Protein AF-A0A7S1AS61-F1 (afdb_monomer_lite)

Radius of gyration: 15.86 Å; chains: 1; bounding box: 37×36×43 Å

Foldseek 3Di:
DVLLVPDDQDPDDDDPDDDDQDDPVVVVVVVVVLVVLLVVFPAADQDDFVQVVVCVVVVDDDDDDDADRSQNWDKWKAWAEPVVVVVCSVPNDDQVCFCVQDHQPVHRGGDTHSDPSVNVSHFDADPVRDTDMDTDTDRCRHPDDDD

Structure (mmCIF, N/CA/C/O backbone):
data_AF-A0A7S1AS61-F1
#
_entry.id   AF-A0A7S1AS61-F1
#
loop_
_atom_site.group_PDB
_atom_site.id
_atom_site.type_symbol
_atom_site.label_atom_id
_atom_site.label_alt_id
_atom_site.label_comp_id
_atom_site.label_asym_id
_atom_site.label_entity_id
_atom_site.label_seq_id
_atom_site.pdbx_PDB_ins_code
_atom_site.Cartn_x
_atom_site.Cartn_y
_atom_site.Cartn_z
_atom_site.occupancy
_atom_site.B_iso_or_equiv
_atom_site.auth_seq_id
_atom_site.auth_comp_id
_atom_site.auth_asym_id
_atom_site.auth_atom_id
_atom_site.pdbx_PDB_model_num
ATOM 1 N N . THR A 1 1 ? 5.268 -1.378 17.965 1.00 75.75 1 THR A N 1
ATOM 2 C CA . THR A 1 1 ? 6.645 -0.894 17.717 1.00 75.75 1 THR A CA 1
ATOM 3 C C . THR A 1 1 ? 6.866 0.446 18.427 1.00 75.75 1 THR A C 1
ATOM 5 O O . THR A 1 1 ? 6.003 0.814 19.219 1.00 75.75 1 THR A O 1
ATOM 8 N N . ARG A 1 2 ? 7.961 1.192 18.168 1.00 80.88 2 ARG A N 1
ATOM 9 C CA . ARG A 1 2 ? 8.145 2.585 18.650 1.00 80.88 2 ARG A CA 1
ATOM 10 C C . ARG A 1 2 ? 6.896 3.443 18.417 1.00 80.88 2 ARG A C 1
ATOM 12 O O . ARG A 1 2 ? 6.503 4.215 19.286 1.00 80.88 2 ARG A O 1
ATOM 19 N N . ASP A 1 3 ? 6.254 3.269 17.266 1.00 84.31 3 ASP A N 1
ATOM 20 C CA . ASP A 1 3 ? 5.167 4.145 16.832 1.00 84.31 3 ASP A CA 1
ATOM 21 C C . ASP A 1 3 ? 3.819 3.817 17.514 1.00 84.31 3 ASP A C 1
ATOM 23 O O . ASP A 1 3 ? 2.925 4.654 17.506 1.00 84.31 3 ASP A O 1
ATOM 27 N N . ARG A 1 4 ? 3.711 2.686 18.240 1.00 85.00 4 ARG A N 1
ATOM 28 C CA . ARG A 1 4 ? 2.558 2.364 19.116 1.00 85.00 4 ARG A CA 1
ATOM 29 C C . ARG A 1 4 ? 2.507 3.157 20.416 1.00 85.00 4 ARG A C 1
ATOM 31 O O . ARG A 1 4 ? 1.523 3.054 21.139 1.00 85.00 4 ARG A O 1
ATOM 38 N N . ARG A 1 5 ? 3.563 3.903 20.763 1.00 86.00 5 ARG A N 1
ATOM 39 C CA . ARG A 1 5 ? 3.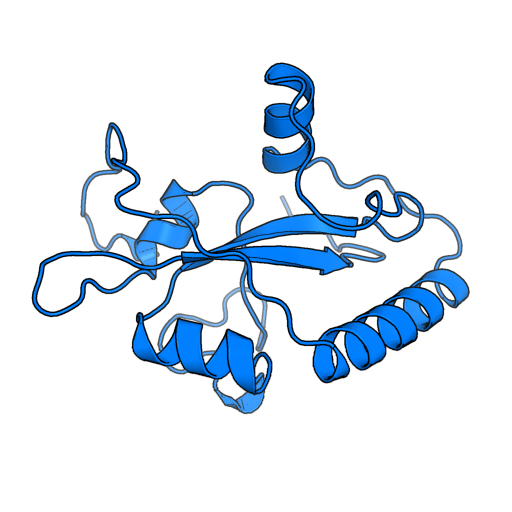606 4.754 21.972 1.00 86.00 5 ARG A CA 1
ATOM 40 C C . ARG A 1 5 ? 3.206 4.012 23.262 1.00 86.00 5 ARG A C 1
ATOM 42 O O . ARG A 1 5 ? 2.515 4.559 24.112 1.00 86.00 5 ARG A O 1
ATOM 49 N N . GLY A 1 6 ? 3.629 2.753 23.392 1.00 85.31 6 GLY A N 1
ATOM 50 C CA . GLY A 1 6 ? 3.349 1.910 24.562 1.00 85.31 6 GLY A CA 1
ATOM 51 C C . GLY A 1 6 ? 2.013 1.159 24.535 1.00 85.31 6 GLY A C 1
ATOM 52 O O . GLY A 1 6 ? 1.762 0.371 25.441 1.00 85.31 6 GLY A O 1
ATOM 53 N N . GLN A 1 7 ? 1.176 1.341 23.509 1.00 87.00 7 GLN A N 1
ATOM 54 C CA . GLN A 1 7 ? -0.027 0.526 23.324 1.00 87.00 7 GLN A CA 1
ATOM 55 C C . GLN A 1 7 ? 0.332 -0.926 22.978 1.00 87.00 7 GLN A C 1
ATOM 57 O O . GLN A 1 7 ? 1.321 -1.192 22.284 1.00 87.00 7 GLN A O 1
ATOM 62 N N . MET A 1 8 ? -0.498 -1.864 23.441 1.00 90.75 8 MET A N 1
ATOM 63 C CA . MET A 1 8 ? -0.354 -3.280 23.105 1.00 90.75 8 MET A CA 1
ATOM 64 C C . MET A 1 8 ? -0.621 -3.520 21.615 1.00 90.75 8 MET A C 1
ATOM 66 O O . MET A 1 8 ? -1.352 -2.773 20.964 1.00 90.75 8 MET A O 1
ATOM 70 N N . VAL A 1 9 ? -0.011 -4.571 21.070 1.00 92.38 9 VAL A N 1
ATOM 71 C CA . VAL A 1 9 ? -0.361 -5.061 19.733 1.00 92.38 9 VAL A CA 1
ATOM 72 C C . VAL A 1 9 ? -1.722 -5.765 19.835 1.00 92.38 9 VAL A C 1
ATOM 74 O O . VAL A 1 9 ? -1.880 -6.581 20.741 1.00 92.38 9 VAL A O 1
ATOM 77 N N . PRO A 1 10 ? -2.700 -5.467 18.962 1.00 91.50 10 PRO A N 1
ATOM 78 C CA . PRO A 1 10 ? -3.994 -6.137 18.977 1.00 91.50 10 PRO A CA 1
ATOM 79 C C . PRO A 1 10 ? -3.859 -7.639 18.728 1.00 91.50 10 PRO A C 1
ATOM 81 O O . PRO A 1 10 ? -3.139 -8.058 17.822 1.00 91.50 10 PRO A O 1
ATOM 84 N N . ASP A 1 11 ? -4.617 -8.441 19.476 1.00 93.56 11 ASP A N 1
ATOM 85 C CA . ASP A 1 11 ? -4.669 -9.895 19.273 1.00 93.56 11 ASP A CA 1
ATOM 86 C C . ASP A 1 11 ? -5.439 -10.280 18.000 1.00 93.56 11 ASP A C 1
ATOM 88 O O . ASP A 1 11 ? -5.242 -11.358 17.440 1.00 93.56 11 ASP A O 1
ATOM 92 N N . ARG A 1 12 ? -6.372 -9.421 17.564 1.00 94.31 12 ARG A N 1
ATOM 93 C CA . ARG A 1 12 ? -7.206 -9.624 16.374 1.00 94.31 12 ARG A CA 1
ATOM 94 C C . ARG A 1 12 ? -7.780 -8.305 15.859 1.00 94.31 12 ARG A C 1
ATOM 96 O O . ARG A 1 12 ? -7.952 -7.362 16.627 1.00 94.31 12 ARG A O 1
ATOM 103 N N . PHE A 1 13 ? -8.171 -8.304 14.589 1.00 93.94 13 PHE A N 1
ATOM 104 C CA . PHE A 1 13 ? -8.949 -7.240 13.955 1.00 93.94 13 PHE A CA 1
ATOM 105 C C . PHE A 1 13 ? -10.282 -7.800 13.460 1.00 93.94 13 PHE A C 1
ATOM 107 O O . PHE A 1 13 ? -10.349 -8.954 13.031 1.00 93.94 13 PHE A O 1
ATOM 114 N N . PHE A 1 14 ? -11.332 -6.983 13.497 1.00 96.12 14 PHE A N 1
ATOM 115 C CA . PHE A 1 14 ? -12.627 -7.306 12.904 1.00 96.12 14 PHE A CA 1
ATOM 116 C C . PHE A 1 14 ? -12.830 -6.443 11.665 1.00 96.12 14 PHE A C 1
ATOM 118 O O . PHE A 1 14 ? -12.809 -5.217 11.747 1.00 96.12 14 PHE A O 1
ATOM 125 N N . VAL A 1 15 ? -13.009 -7.085 10.513 1.00 96.12 15 VAL A N 1
ATOM 126 C CA . VAL A 1 15 ? -13.283 -6.378 9.261 1.00 96.12 15 VAL A CA 1
ATOM 127 C C . VAL A 1 15 ? -14.744 -5.942 9.267 1.00 96.12 15 VAL A C 1
ATOM 129 O O . VAL A 1 15 ? -15.636 -6.787 9.290 1.00 96.12 15 VAL A O 1
ATOM 132 N N . HIS A 1 16 ? -14.980 -4.629 9.259 1.00 96.81 16 HIS A N 1
ATOM 133 C CA . HIS A 1 16 ? -16.330 -4.068 9.196 1.00 96.81 16 HIS A CA 1
ATOM 134 C C . HIS A 1 16 ? -16.893 -4.098 7.769 1.00 96.81 16 HIS A C 1
ATOM 136 O O . HIS A 1 16 ? -18.000 -4.575 7.539 1.00 96.81 16 HIS A O 1
ATOM 142 N N . SER A 1 17 ? -16.117 -3.613 6.799 1.00 96.31 17 SER A N 1
ATOM 143 C CA . SER A 1 17 ? -16.462 -3.635 5.378 1.00 96.31 17 SER A CA 1
ATOM 144 C C . SER A 1 17 ? -15.197 -3.645 4.518 1.00 96.31 17 SER A C 1
ATOM 146 O O . SER A 1 17 ? -14.100 -3.365 5.008 1.00 96.31 17 SER A O 1
ATOM 148 N N . VAL A 1 18 ? -15.350 -3.997 3.242 1.00 95.62 18 VAL A N 1
ATOM 149 C CA . VAL A 1 18 ? -14.291 -3.917 2.231 1.00 95.62 18 VAL A CA 1
ATOM 150 C C . VAL A 1 18 ? -14.880 -3.251 0.998 1.00 95.62 18 VAL A C 1
ATOM 152 O O . VAL A 1 18 ? -15.953 -3.642 0.539 1.00 95.62 18 VAL A O 1
ATOM 155 N N . VAL A 1 19 ? -14.170 -2.259 0.466 1.00 95.31 19 VAL A N 1
ATOM 156 C CA . VAL A 1 19 ? -14.538 -1.548 -0.761 1.00 95.31 19 VAL A CA 1
ATOM 157 C C . VAL A 1 19 ? -13.406 -1.707 -1.765 1.00 95.31 19 VAL A C 1
ATOM 159 O O . VAL A 1 19 ? -12.235 -1.529 -1.428 1.00 95.31 19 VAL A O 1
ATOM 162 N N . GLU A 1 20 ? -13.754 -2.050 -3.000 1.00 95.62 20 GLU A N 1
ATOM 163 C CA . GLU A 1 20 ? -12.809 -2.049 -4.111 1.00 95.62 20 GLU A CA 1
ATOM 164 C C . GLU A 1 20 ? -12.714 -0.638 -4.702 1.00 95.62 20 GLU A C 1
ATOM 166 O O . GLU A 1 20 ? -13.714 -0.069 -5.139 1.00 95.62 20 GLU A O 1
ATOM 171 N N . VAL A 1 21 ? -11.505 -0.076 -4.735 1.00 95.62 21 VAL A N 1
ATOM 172 C CA . VAL A 1 21 ? -11.249 1.227 -5.359 1.00 95.62 21 VAL A CA 1
ATOM 173 C C . VAL A 1 21 ? -10.975 1.025 -6.846 1.00 95.62 21 VAL A C 1
ATOM 175 O O . VAL A 1 21 ? -9.947 0.464 -7.223 1.00 95.62 21 VAL A O 1
ATOM 178 N N . GLN A 1 22 ? -11.877 1.520 -7.691 1.00 95.19 22 GLN A N 1
ATOM 179 C CA . GLN A 1 22 ? -11.740 1.491 -9.146 1.00 95.19 22 GLN A CA 1
ATOM 180 C C . GLN A 1 22 ? -11.561 2.913 -9.682 1.00 95.19 22 GLN A C 1
ATOM 182 O O . GLN A 1 22 ? -12.529 3.639 -9.890 1.00 95.19 22 GLN A O 1
ATOM 187 N N . ASN A 1 23 ? -10.308 3.310 -9.904 1.00 95.75 23 ASN A N 1
ATOM 188 C CA . ASN A 1 23 ? -9.952 4.619 -10.448 1.00 95.75 23 ASN A CA 1
ATOM 189 C C . ASN A 1 23 ? -9.148 4.431 -11.742 1.00 95.75 23 ASN A C 1
ATOM 191 O O . ASN A 1 23 ? -7.958 4.114 -11.701 1.00 95.75 23 ASN A O 1
ATOM 195 N N . ALA A 1 24 ? -9.820 4.563 -12.889 1.00 95.75 24 ALA A N 1
ATOM 196 C CA . ALA A 1 24 ? -9.238 4.266 -14.199 1.00 95.75 24 ALA A CA 1
ATOM 197 C C . ALA A 1 24 ? -8.066 5.196 -14.543 1.00 95.75 24 ALA A C 1
ATOM 199 O O . ALA A 1 24 ? -7.039 4.725 -15.028 1.00 95.75 24 ALA A O 1
ATOM 200 N N . ASP A 1 25 ? -8.187 6.484 -14.223 1.00 96.62 25 ASP A N 1
ATOM 201 C CA . ASP A 1 25 ? -7.139 7.468 -14.492 1.00 96.62 25 ASP A CA 1
ATOM 202 C C . ASP A 1 25 ? -5.868 7.122 -13.707 1.00 96.62 25 ASP A C 1
A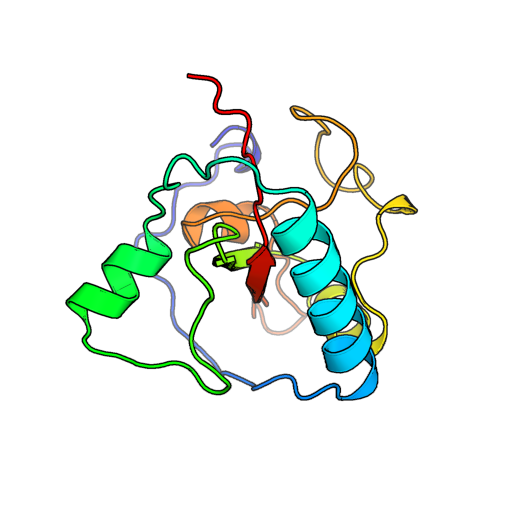TOM 204 O O . ASP A 1 25 ? -4.774 7.053 -14.268 1.00 96.62 25 ASP A O 1
ATOM 208 N N . LYS A 1 26 ? -6.008 6.793 -12.414 1.00 95.94 26 LYS A N 1
ATOM 209 C CA . LYS A 1 26 ? -4.856 6.406 -11.580 1.00 95.94 26 LYS A CA 1
ATOM 210 C C . LYS A 1 26 ? -4.302 5.038 -11.925 1.00 95.94 26 LYS A C 1
ATOM 212 O O . LYS A 1 26 ? -3.103 4.813 -11.765 1.00 95.94 26 LYS A O 1
ATOM 217 N N . TRP A 1 27 ? -5.139 4.145 -12.439 1.00 96.25 27 TRP A N 1
ATOM 218 C CA . TRP A 1 27 ? -4.679 2.870 -12.969 1.00 96.25 27 TRP A CA 1
ATOM 219 C C . TRP A 1 27 ? -3.769 3.051 -14.190 1.00 96.25 27 TRP A C 1
ATOM 221 O O . TRP A 1 27 ? -2.745 2.376 -14.280 1.00 96.25 27 TRP A O 1
ATOM 231 N N . VAL A 1 28 ? -4.097 3.978 -15.098 1.00 97.38 28 VAL A N 1
ATOM 232 C CA . VAL A 1 28 ? -3.246 4.298 -16.257 1.00 97.38 28 VAL A CA 1
ATOM 233 C C . VAL A 1 28 ? -1.899 4.862 -15.803 1.00 97.38 28 VAL A C 1
ATOM 235 O O . VAL A 1 28 ? -0.863 4.342 -16.220 1.00 97.38 28 VAL A O 1
ATOM 238 N N . ASP A 1 29 ? -1.901 5.849 -14.901 1.00 96.69 29 ASP A N 1
ATOM 239 C CA . ASP A 1 29 ? -0.669 6.430 -14.343 1.00 96.69 29 ASP A CA 1
ATOM 240 C C . ASP A 1 29 ? 0.219 5.348 -13.695 1.00 96.69 29 ASP A C 1
ATOM 242 O O . ASP A 1 29 ? 1.430 5.278 -13.929 1.00 96.69 29 ASP A O 1
ATOM 246 N N . TYR A 1 30 ? -0.397 4.466 -12.902 1.00 97.06 30 TYR A N 1
ATOM 247 C CA . TYR A 1 30 ? 0.267 3.340 -12.249 1.00 97.06 30 TYR A CA 1
ATOM 248 C C . TYR A 1 30 ? 0.882 2.359 -13.258 1.00 97.06 30 TYR A C 1
ATOM 250 O O . TYR A 1 30 ? 2.046 1.981 -13.115 1.00 97.06 30 TYR A O 1
ATOM 258 N N . ALA A 1 31 ? 0.122 1.956 -14.279 1.00 97.31 31 ALA A N 1
ATOM 259 C CA . ALA A 1 31 ? 0.568 0.989 -15.276 1.00 97.31 31 ALA A CA 1
ATOM 260 C C . ALA A 1 31 ? 1.748 1.525 -16.100 1.00 97.31 31 ALA A C 1
ATOM 262 O O . ALA A 1 31 ? 2.733 0.810 -16.281 1.00 97.31 31 ALA A O 1
ATOM 263 N N . ILE A 1 32 ? 1.698 2.799 -16.513 1.00 97.75 32 ILE A N 1
ATOM 264 C CA . ILE A 1 32 ? 2.807 3.461 -17.216 1.00 97.75 32 ILE A CA 1
ATOM 265 C C . ILE A 1 32 ? 4.071 3.439 -16.349 1.00 97.75 32 ILE A C 1
ATOM 267 O O . ILE A 1 32 ? 5.127 3.003 -16.807 1.00 97.75 32 ILE A O 1
ATOM 271 N N . ARG A 1 33 ? 3.973 3.838 -15.072 1.00 97.12 33 ARG A N 1
ATOM 272 C CA . ARG A 1 33 ? 5.134 3.840 -14.169 1.00 97.12 33 ARG A CA 1
ATOM 273 C C . ARG A 1 33 ? 5.669 2.431 -13.905 1.00 97.12 33 ARG A C 1
ATOM 275 O O . ARG A 1 33 ? 6.879 2.255 -13.779 1.00 97.12 33 ARG A O 1
ATOM 282 N N . ARG A 1 34 ? 4.802 1.420 -13.832 1.00 97.38 34 ARG A N 1
ATOM 283 C CA . ARG A 1 34 ? 5.226 0.021 -13.696 1.00 97.38 34 ARG A CA 1
ATOM 284 C C . ARG A 1 34 ? 6.053 -0.431 -14.901 1.00 97.38 34 ARG A C 1
ATOM 286 O O . ARG A 1 34 ? 7.106 -1.031 -14.703 1.00 97.38 34 ARG A O 1
ATOM 293 N N . GLU A 1 35 ? 5.618 -0.108 -16.119 1.00 96.62 35 GLU A N 1
ATOM 294 C CA . GLU A 1 35 ? 6.375 -0.412 -17.341 1.00 96.62 35 GLU A CA 1
ATOM 295 C C . GLU A 1 35 ? 7.723 0.320 -17.391 1.00 96.62 35 GLU A C 1
ATOM 297 O O . GLU A 1 35 ? 8.726 -0.263 -17.804 1.00 96.62 35 GLU A O 1
ATOM 302 N N . GLU A 1 36 ? 7.773 1.584 -16.959 1.00 96.81 36 GLU A N 1
ATOM 303 C CA . GLU A 1 36 ? 9.027 2.340 -16.843 1.00 96.81 36 GLU A CA 1
ATOM 304 C C . GLU A 1 36 ? 10.007 1.631 -15.901 1.00 96.81 36 GLU A C 1
ATOM 306 O O . GLU A 1 36 ? 11.138 1.348 -16.299 1.00 96.81 36 GLU A O 1
ATOM 311 N N . VAL A 1 37 ? 9.551 1.244 -14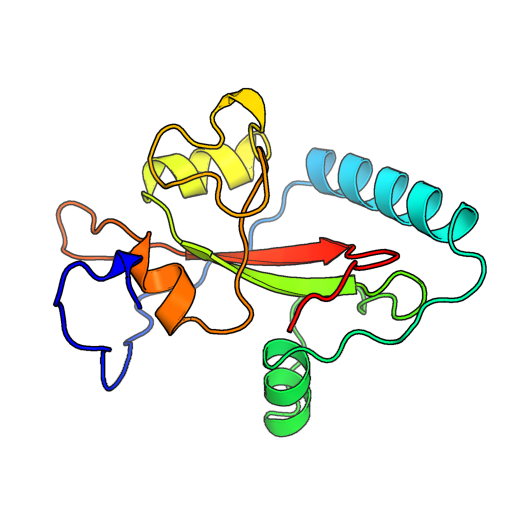.702 1.00 96.06 37 VAL A N 1
ATOM 312 C CA . VAL A 1 37 ? 10.369 0.467 -13.758 1.00 96.06 37 VAL A CA 1
ATOM 313 C C . VAL A 1 37 ? 10.822 -0.838 -14.401 1.00 96.06 37 VAL A C 1
ATOM 315 O O . VAL A 1 37 ? 12.003 -1.157 -14.344 1.00 96.06 37 VAL A O 1
ATOM 318 N N . GLN A 1 38 ? 9.930 -1.574 -15.069 1.00 94.81 38 GLN A N 1
ATOM 319 C CA . GLN A 1 38 ? 10.272 -2.834 -15.732 1.00 94.81 38 GLN A CA 1
ATOM 320 C C . GLN A 1 38 ? 11.411 -2.685 -16.746 1.00 94.81 38 GLN A C 1
ATOM 322 O O . GLN A 1 38 ? 12.276 -3.557 -16.814 1.00 94.81 38 GLN A O 1
ATOM 327 N N . ARG A 1 39 ? 11.450 -1.581 -17.502 1.00 94.62 39 ARG A N 1
ATOM 328 C CA . ARG A 1 39 ? 12.533 -1.292 -18.459 1.00 94.62 39 ARG A CA 1
ATOM 329 C C . ARG A 1 39 ? 13.861 -0.973 -17.771 1.00 94.62 39 ARG A C 1
ATOM 331 O O . ARG A 1 39 ? 14.914 -1.235 -18.346 1.00 94.62 39 ARG A O 1
ATOM 338 N N . GLU A 1 40 ? 13.820 -0.423 -16.561 1.00 92.31 40 GLU A N 1
ATOM 339 C CA . GLU A 1 40 ? 15.003 -0.114 -15.747 1.00 92.31 40 GLU A CA 1
ATOM 340 C C . GLU A 1 40 ? 15.514 -1.326 -14.945 1.00 92.31 40 GLU A C 1
ATOM 342 O O . GLU A 1 40 ? 16.673 -1.356 -14.516 1.00 92.31 40 GLU A O 1
ATOM 347 N N . MET A 1 41 ? 14.682 -2.353 -14.751 1.00 90.00 41 MET A N 1
ATOM 348 C CA . MET A 1 41 ? 15.065 -3.578 -14.051 1.00 90.00 41 MET A CA 1
ATOM 349 C C . MET A 1 41 ? 16.063 -4.397 -14.885 1.00 90.00 41 MET A C 1
ATOM 351 O O . MET A 1 41 ? 15.715 -5.006 -15.891 1.00 90.00 41 MET A O 1
ATOM 355 N N . SER A 1 42 ? 17.316 -4.483 -14.430 1.00 76.31 42 SER A N 1
ATOM 356 C CA . SER A 1 42 ? 18.341 -5.343 -15.047 1.00 76.31 42 SER A CA 1
ATOM 357 C C . SER A 1 42 ? 18.299 -6.783 -14.522 1.00 76.31 42 SER A C 1
ATOM 359 O O . SER A 1 42 ? 18.483 -7.736 -15.280 1.00 76.31 42 SER A O 1
ATOM 361 N N . ARG A 1 43 ? 18.045 -6.950 -13.216 1.00 73.19 43 ARG A N 1
ATOM 362 C CA . ARG A 1 43 ? 17.772 -8.225 -12.538 1.00 73.19 43 ARG A CA 1
ATOM 363 C C . ARG A 1 43 ? 17.149 -7.957 -11.168 1.00 73.19 43 ARG A C 1
ATOM 365 O O . ARG A 1 43 ? 17.842 -7.516 -10.257 1.00 73.19 43 ARG A O 1
ATOM 372 N N . ALA A 1 44 ? 15.869 -8.283 -11.005 1.00 68.19 44 ALA A N 1
ATOM 373 C CA . ALA A 1 44 ? 15.204 -8.195 -9.710 1.00 68.19 44 ALA A CA 1
ATOM 374 C C . ALA A 1 44 ? 15.763 -9.249 -8.743 1.00 68.19 44 ALA A C 1
ATOM 376 O O . ALA A 1 44 ? 15.714 -10.450 -9.028 1.00 68.19 44 ALA A O 1
ATOM 377 N N . LEU A 1 45 ? 16.250 -8.827 -7.576 1.00 80.94 45 LEU A N 1
ATOM 378 C CA . LEU A 1 45 ? 16.271 -9.722 -6.422 1.00 80.94 45 LEU A CA 1
ATOM 379 C C . LEU A 1 45 ? 14.836 -9.813 -5.909 1.00 80.94 45 LEU A C 1
ATOM 381 O O . LEU A 1 45 ? 14.198 -8.789 -5.664 1.00 80.94 45 LEU A O 1
ATOM 385 N N . ALA A 1 46 ? 14.321 -11.038 -5.809 1.00 84.56 46 ALA A N 1
ATOM 386 C CA . ALA A 1 46 ? 12.954 -11.267 -5.373 1.00 84.56 46 ALA A CA 1
ATOM 387 C C . ALA A 1 46 ? 12.779 -10.770 -3.934 1.00 84.56 46 ALA A C 1
ATOM 389 O O . ALA A 1 46 ? 13.446 -11.261 -3.020 1.00 84.56 46 ALA A O 1
ATOM 390 N N . VAL A 1 47 ? 11.864 -9.823 -3.736 1.00 89.06 47 VAL A N 1
ATOM 391 C CA . VAL A 1 47 ? 11.496 -9.355 -2.398 1.00 89.06 47 VAL A CA 1
ATOM 392 C C . VAL A 1 47 ? 10.412 -10.272 -1.847 1.00 89.06 47 VAL A C 1
ATOM 394 O O . VAL A 1 47 ? 9.349 -10.449 -2.446 1.00 89.06 47 VAL A O 1
ATOM 397 N N . ARG A 1 48 ? 10.688 -10.885 -0.697 1.00 90.50 48 ARG A N 1
ATOM 398 C CA . ARG A 1 48 ? 9.722 -11.717 0.017 1.00 90.50 48 ARG A CA 1
ATOM 399 C C . ARG A 1 48 ? 8.904 -10.829 0.951 1.00 90.50 48 ARG A C 1
ATOM 401 O O . ARG A 1 48 ? 9.488 -10.121 1.761 1.00 90.50 48 ARG A O 1
ATOM 408 N N . VAL A 1 49 ? 7.578 -10.887 0.827 1.00 93.62 49 VAL A N 1
ATOM 409 C CA . VAL A 1 49 ? 6.640 -10.172 1.706 1.00 93.62 49 VAL A CA 1
ATOM 410 C C . VAL A 1 49 ? 5.546 -11.109 2.218 1.00 93.62 49 VAL A C 1
ATOM 412 O O . VAL A 1 49 ? 5.045 -11.969 1.485 1.00 93.62 49 VAL A O 1
ATOM 415 N N . LEU A 1 50 ? 5.133 -10.912 3.465 1.00 95.00 50 LEU A N 1
ATOM 416 C CA . LEU A 1 50 ? 4.148 -11.722 4.179 1.00 95.00 50 LEU A CA 1
ATOM 417 C C . LEU A 1 50 ? 2.761 -11.682 3.529 1.00 95.00 50 LEU A C 1
ATOM 419 O O . LEU A 1 50 ? 2.038 -12.674 3.573 1.00 95.00 50 LEU A O 1
ATOM 423 N N . THR A 1 51 ? 2.385 -10.581 2.875 1.00 94.19 51 THR A N 1
ATOM 424 C CA . THR A 1 51 ? 1.117 -10.492 2.126 1.00 94.19 51 THR A CA 1
ATOM 425 C C . THR A 1 51 ? 1.065 -11.481 0.965 1.00 94.19 51 THR A C 1
ATOM 427 O O . THR A 1 51 ? 0.027 -12.091 0.712 1.00 94.19 51 THR A O 1
ATOM 430 N N . HIS A 1 52 ? 2.191 -11.695 0.283 1.00 90.69 52 HIS A N 1
ATOM 431 C CA . HIS A 1 52 ? 2.291 -12.672 -0.796 1.00 90.69 52 HIS A CA 1
ATOM 432 C C . HIS A 1 52 ? 2.136 -14.095 -0.247 1.00 90.69 52 HIS A C 1
ATOM 434 O O . HIS A 1 52 ? 1.442 -14.923 -0.836 1.00 90.69 52 HIS A O 1
ATOM 440 N N . GLU A 1 53 ? 2.767 -14.386 0.890 1.00 91.62 53 GLU A N 1
ATOM 441 C CA . GLU A 1 53 ? 2.630 -15.677 1.569 1.00 91.62 53 GLU A CA 1
ATOM 442 C C . GLU A 1 53 ? 1.197 -15.928 2.026 1.00 91.62 53 GLU A C 1
ATOM 444 O O . GLU A 1 53 ? 0.679 -17.021 1.802 1.00 91.62 53 GLU A O 1
ATOM 449 N N . ALA A 1 54 ? 0.538 -14.911 2.584 1.00 92.31 54 ALA A N 1
ATOM 450 C CA . ALA A 1 54 ? -0.852 -14.992 3.007 1.00 92.31 54 ALA A CA 1
ATOM 451 C C . ALA A 1 54 ? -1.782 -15.337 1.834 1.00 92.31 54 ALA A C 1
ATOM 453 O O . ALA A 1 54 ? -2.558 -16.282 1.945 1.00 92.31 54 ALA A O 1
ATOM 454 N N . LEU A 1 55 ? -1.652 -14.653 0.688 1.00 90.56 55 LEU A N 1
ATOM 455 C CA . LEU A 1 55 ? -2.455 -14.941 -0.511 1.00 90.56 55 LEU A CA 1
ATOM 456 C C . LEU A 1 55 ? -2.248 -16.369 -1.032 1.00 90.56 55 LEU A C 1
ATOM 458 O O . LEU A 1 55 ? -3.206 -17.040 -1.418 1.00 90.56 55 LEU A O 1
ATOM 462 N N . ARG A 1 56 ? -1.001 -16.863 -1.017 1.00 89.06 56 ARG A N 1
ATOM 463 C CA . ARG A 1 56 ? -0.701 -18.252 -1.402 1.00 89.06 56 ARG A CA 1
ATOM 464 C C . ARG A 1 56 ? -1.304 -19.254 -0.425 1.00 89.06 56 ARG A C 1
ATOM 466 O O . ARG A 1 56 ? -1.871 -20.250 -0.861 1.00 89.06 56 ARG A O 1
ATOM 473 N N . ALA A 1 57 ? -1.176 -19.001 0.876 1.00 92.81 57 ALA A N 1
ATOM 474 C CA . ALA A 1 57 ? -1.662 -19.897 1.920 1.00 92.81 57 ALA A CA 1
ATOM 475 C C . ALA A 1 57 ? -3.193 -20.010 1.928 1.00 92.81 57 ALA A C 1
ATOM 477 O O . ALA A 1 57 ? -3.722 -21.082 2.209 1.00 92.81 57 ALA A O 1
ATOM 478 N N . THR A 1 58 ? -3.906 -18.930 1.595 1.00 91.25 58 THR A N 1
ATOM 479 C CA . THR A 1 58 ? -5.374 -18.921 1.528 1.00 91.25 58 THR A CA 1
ATOM 480 C C . THR A 1 58 ? -5.927 -19.335 0.164 1.00 91.25 58 THR A C 1
ATOM 482 O O . THR A 1 58 ? -7.139 -19.493 0.033 1.00 91.25 58 THR A O 1
ATOM 485 N N . ASN A 1 59 ? -5.065 -19.524 -0.845 1.00 88.62 59 ASN A N 1
ATOM 486 C CA . ASN A 1 59 ? -5.445 -19.758 -2.241 1.00 88.62 59 ASN A CA 1
ATOM 487 C C . ASN A 1 59 ? -6.458 -18.714 -2.757 1.00 88.62 59 ASN A C 1
ATOM 489 O O . ASN A 1 59 ? -7.391 -19.037 -3.494 1.00 88.62 59 ASN A O 1
ATOM 493 N N . GLN A 1 60 ? -6.297 -17.461 -2.321 1.00 84.56 60 GLN A N 1
ATOM 494 C CA . GLN A 1 60 ? -7.166 -16.353 -2.705 1.00 84.56 60 GLN A CA 1
ATOM 495 C C . GLN A 1 60 ? -6.526 -15.508 -3.799 1.00 84.56 60 GLN A C 1
ATOM 497 O O . GLN A 1 60 ? -5.322 -15.248 -3.807 1.00 84.56 60 GLN A O 1
ATOM 502 N N . THR A 1 61 ? -7.371 -15.022 -4.699 1.00 84.44 61 THR A N 1
ATOM 503 C CA . THR A 1 61 ? -7.022 -14.015 -5.698 1.00 84.44 61 THR A CA 1
ATOM 504 C C . THR A 1 61 ? -7.763 -12.728 -5.383 1.00 84.44 61 THR A C 1
ATOM 506 O O . THR A 1 61 ? -8.966 -12.754 -5.125 1.00 84.44 61 THR A O 1
ATOM 509 N N . LEU A 1 62 ? -7.051 -11.606 -5.424 1.00 89.56 62 LEU A N 1
ATOM 510 C CA . LEU A 1 62 ? -7.664 -10.282 -5.386 1.00 89.56 62 LEU A CA 1
ATOM 511 C C . LEU A 1 62 ? -8.084 -9.864 -6.798 1.00 89.56 62 LEU A C 1
ATOM 513 O O . LEU A 1 62 ? -7.621 -10.435 -7.786 1.00 89.56 62 LEU A O 1
ATOM 517 N N . THR A 1 63 ? -8.986 -8.891 -6.884 1.00 89.44 63 THR A N 1
ATOM 518 C CA . THR A 1 63 ? -9.474 -8.364 -8.158 1.00 89.44 63 THR A CA 1
ATOM 519 C C . THR A 1 63 ? -8.369 -7.645 -8.943 1.00 89.44 63 THR A C 1
ATOM 521 O O . THR A 1 63 ? -7.352 -7.194 -8.401 1.00 89.44 63 THR A O 1
ATOM 524 N N . GLY A 1 64 ? -8.578 -7.549 -10.256 1.00 89.69 64 GLY A N 1
ATOM 525 C CA . GLY A 1 64 ? -7.619 -6.971 -11.193 1.00 89.69 64 GLY A CA 1
ATOM 526 C C . GLY A 1 64 ? -6.622 -7.989 -11.763 1.00 89.69 64 GLY A C 1
ATOM 527 O O . GLY A 1 64 ? -6.741 -9.195 -11.535 1.00 89.69 64 GLY A O 1
ATOM 528 N N . PRO A 1 65 ? -5.649 -7.522 -12.562 1.00 93.12 65 PRO A N 1
ATOM 529 C CA . PRO A 1 65 ? -4.676 -8.400 -13.199 1.00 93.12 65 PRO A CA 1
ATOM 530 C C . PRO A 1 65 ? -3.698 -9.013 -12.180 1.00 93.12 65 PRO A C 1
ATOM 532 O O . PRO A 1 65 ? -3.517 -8.472 -11.084 1.00 93.12 65 PRO A O 1
ATOM 535 N N . PRO A 1 66 ? -3.014 -10.115 -12.531 1.00 93.06 66 PRO A N 1
ATOM 536 C CA . PRO A 1 66 ? -1.945 -10.671 -11.706 1.00 93.06 66 PRO A CA 1
ATOM 537 C C . PRO A 1 66 ? -0.857 -9.638 -11.372 1.00 93.06 66 PRO A C 1
ATOM 539 O O . PRO A 1 66 ? -0.664 -8.667 -12.100 1.00 93.06 66 PRO A O 1
ATOM 542 N N . LEU A 1 67 ? -0.154 -9.842 -10.257 1.00 94.12 67 LEU A N 1
ATOM 543 C CA . LEU A 1 67 ? 1.039 -9.063 -9.906 1.00 94.12 67 LEU A CA 1
ATOM 544 C C . LEU A 1 67 ? 2.218 -9.449 -10.818 1.00 94.12 67 LEU A C 1
ATOM 546 O O . LEU A 1 67 ? 2.467 -10.642 -11.015 1.00 94.12 67 LEU A O 1
ATOM 550 N N . GLU A 1 68 ? 2.973 -8.465 -11.303 1.00 93.94 68 GLU A N 1
ATOM 551 C CA . GLU A 1 68 ? 4.197 -8.657 -12.085 1.00 93.94 68 GLU A CA 1
ATOM 552 C C . GLU A 1 68 ? 5.410 -8.888 -11.173 1.00 93.94 68 GLU A C 1
ATOM 554 O O . GLU A 1 68 ? 5.862 -8.022 -10.417 1.00 93.94 68 GLU A O 1
ATOM 559 N N . ARG A 1 69 ? 5.970 -10.098 -11.231 1.00 91.25 69 ARG A N 1
ATOM 560 C CA . ARG A 1 69 ? 7.080 -10.499 -10.350 1.00 91.25 69 ARG A CA 1
ATOM 561 C C . ARG A 1 69 ? 8.392 -9.831 -10.744 1.00 91.25 69 ARG A C 1
ATOM 563 O O . ARG A 1 69 ? 9.254 -9.624 -9.898 1.00 91.25 69 ARG A O 1
ATOM 570 N N . GLU A 1 70 ? 8.523 -9.485 -12.015 1.00 91.62 70 GLU A N 1
ATOM 571 C CA . GLU A 1 70 ? 9.704 -8.908 -12.653 1.00 91.62 70 GLU A CA 1
ATOM 572 C C . GLU A 1 70 ? 10.045 -7.520 -12.094 1.00 91.62 70 GLU A C 1
ATOM 574 O O . GLU A 1 70 ? 11.200 -7.105 -12.140 1.00 91.62 70 GLU A O 1
ATOM 579 N N . VAL A 1 71 ? 9.057 -6.832 -11.515 1.00 95.31 71 VAL A N 1
ATOM 580 C CA . VAL A 1 71 ? 9.194 -5.502 -10.900 1.00 95.31 71 VAL A CA 1
ATOM 581 C C . VAL A 1 71 ? 8.957 -5.514 -9.389 1.00 95.31 71 VAL A C 1
ATOM 583 O O . VAL A 1 71 ? 8.779 -4.459 -8.777 1.00 95.31 71 VAL A O 1
ATOM 586 N N . ASN A 1 72 ? 8.952 -6.703 -8.772 1.00 95.38 72 ASN A N 1
ATOM 587 C CA . ASN A 1 72 ? 8.593 -6.889 -7.366 1.00 95.38 72 ASN A CA 1
ATOM 588 C C . ASN A 1 72 ? 7.244 -6.224 -7.026 1.00 95.38 72 ASN A C 1
ATOM 590 O O . ASN A 1 72 ? 7.127 -5.483 -6.048 1.00 95.38 72 ASN A O 1
ATOM 594 N N . GLU A 1 73 ? 6.228 -6.462 -7.858 1.00 96.31 73 GLU A N 1
ATOM 595 C CA . GLU A 1 73 ? 4.875 -5.988 -7.595 1.00 96.31 73 GLU A CA 1
ATOM 596 C C . GLU A 1 73 ? 4.231 -6.809 -6.469 1.00 96.31 73 GLU A C 1
ATOM 598 O O . GLU A 1 73 ? 4.162 -8.042 -6.524 1.00 96.31 73 GLU A O 1
ATOM 603 N N . VAL A 1 74 ? 3.764 -6.129 -5.425 1.00 95.81 74 VAL A N 1
ATOM 604 C CA . VAL A 1 74 ? 3.230 -6.753 -4.209 1.00 95.81 74 VAL A CA 1
ATOM 605 C C . VAL A 1 74 ? 2.012 -6.006 -3.680 1.00 95.81 74 VAL A C 1
ATOM 607 O O . VAL A 1 74 ? 1.784 -4.848 -4.017 1.00 95.81 74 VAL A O 1
ATOM 610 N N . TYR A 1 75 ? 1.246 -6.653 -2.803 1.00 97.06 75 TYR A N 1
ATOM 611 C CA . TYR A 1 75 ? 0.243 -5.963 -1.997 1.00 97.06 75 TYR A CA 1
ATOM 612 C C . TYR A 1 75 ? 0.833 -5.537 -0.659 1.00 97.06 75 TYR A C 1
ATOM 614 O O . TYR A 1 75 ? 1.478 -6.349 -0.002 1.00 97.06 75 TYR A O 1
ATOM 622 N N . LEU A 1 76 ? 0.597 -4.303 -0.224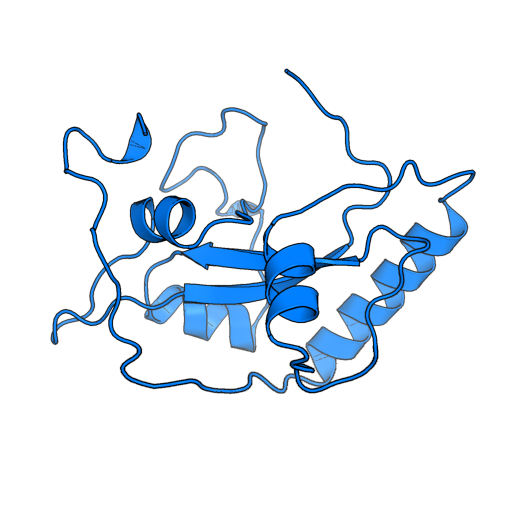 1.00 97.62 76 LEU A N 1
ATOM 623 C CA . LEU A 1 76 ? 1.005 -3.813 1.094 1.00 97.62 76 LEU A CA 1
ATOM 624 C C . LEU A 1 76 ? -0.077 -2.914 1.697 1.00 97.62 76 LEU A C 1
ATOM 626 O O . LEU A 1 76 ? -0.839 -2.268 0.982 1.00 97.62 76 LEU A O 1
ATOM 630 N N . PHE A 1 77 ? -0.132 -2.863 3.022 1.00 97.88 77 PHE A N 1
ATOM 631 C CA . PHE A 1 77 ? -1.089 -2.055 3.766 1.00 97.88 77 PHE A CA 1
ATOM 632 C C . PHE A 1 77 ? -0.576 -0.633 3.990 1.00 97.88 77 PHE A C 1
ATOM 634 O O . PHE A 1 77 ? 0.594 -0.437 4.314 1.00 97.88 77 PHE A O 1
ATOM 641 N N . HIS A 1 78 ? -1.478 0.341 3.950 1.00 96.50 78 HIS A N 1
ATOM 642 C CA . HIS A 1 78 ? -1.247 1.719 4.373 1.00 96.50 78 HIS A CA 1
ATOM 643 C C . HIS A 1 78 ? -2.362 2.152 5.330 1.00 96.50 78 HIS A C 1
ATOM 645 O O . HIS A 1 78 ? -3.521 2.260 4.930 1.00 96.50 78 HIS A O 1
ATOM 651 N N . GLY A 1 79 ? -2.022 2.367 6.600 1.00 94.88 79 GLY A N 1
ATOM 652 C CA . GLY A 1 79 ? -2.958 2.881 7.599 1.00 94.88 79 GLY A CA 1
ATOM 653 C C . GLY A 1 79 ? -2.932 4.400 7.635 1.00 94.88 79 GLY A C 1
ATOM 654 O O . GLY A 1 79 ? -1.862 5.002 7.555 1.00 94.88 79 GLY A O 1
ATOM 655 N N . THR A 1 80 ? -4.106 5.020 7.714 1.00 93.50 80 THR A N 1
ATOM 656 C CA . THR A 1 80 ? -4.246 6.479 7.727 1.00 93.50 80 THR A CA 1
ATOM 657 C C . THR A 1 80 ? -5.597 6.886 8.324 1.00 93.50 80 THR A C 1
ATOM 659 O O . THR A 1 80 ? -6.365 6.049 8.797 1.00 93.50 80 THR A O 1
ATOM 662 N N . HIS A 1 81 ? -5.894 8.183 8.326 1.00 93.06 81 HIS A N 1
ATOM 663 C CA . HIS A 1 81 ? -7.222 8.687 8.664 1.00 93.06 81 HIS A CA 1
ATOM 664 C C . HIS A 1 81 ? -8.212 8.391 7.515 1.00 93.06 81 HIS A C 1
ATOM 666 O O . HIS A 1 81 ? -7.836 8.579 6.356 1.00 93.06 81 HIS A O 1
ATOM 672 N N . PRO A 1 82 ? -9.475 8.016 7.783 1.00 94.56 82 PRO A N 1
ATOM 673 C CA . PRO A 1 82 ? -10.472 7.680 6.759 1.00 94.56 82 PRO A CA 1
ATOM 674 C C . PRO A 1 82 ? -10.600 8.731 5.648 1.00 94.56 82 PRO A C 1
ATOM 676 O O . PRO A 1 82 ? -10.461 8.418 4.472 1.00 94.56 82 PRO A O 1
ATOM 679 N N . THR A 1 83 ? -10.689 10.015 6.007 1.00 94.12 83 THR A N 1
ATOM 680 C CA . THR A 1 83 ? -10.747 11.109 5.014 1.00 94.12 83 THR A CA 1
ATOM 681 C C . THR A 1 83 ? -9.483 11.242 4.154 1.00 94.12 83 THR A C 1
ATOM 683 O O . THR A 1 83 ? -9.541 11.808 3.064 1.00 94.12 83 THR A O 1
ATOM 686 N N . HIS A 1 84 ? -8.325 10.767 4.622 1.00 94.12 84 HIS A N 1
ATOM 687 C CA . HIS A 1 84 ? -7.117 10.682 3.801 1.00 94.12 84 HIS A CA 1
ATOM 688 C C . HIS A 1 84 ? -7.158 9.458 2.889 1.00 94.12 84 HIS A C 1
ATOM 690 O O . HIS A 1 84 ? -6.726 9.571 1.748 1.00 94.12 84 HIS A O 1
ATOM 696 N N . ALA A 1 85 ? -7.687 8.324 3.357 1.00 95.56 85 ALA A N 1
ATOM 697 C CA . ALA A 1 85 ? -7.879 7.138 2.527 1.00 95.56 85 ALA A CA 1
ATOM 698 C C . ALA A 1 85 ? -8.788 7.450 1.326 1.00 95.56 85 ALA A C 1
ATOM 700 O O . ALA A 1 85 ? -8.407 7.149 0.196 1.00 95.56 85 ALA A O 1
ATOM 701 N N . ASP A 1 86 ? -9.899 8.160 1.551 1.00 95.19 86 ASP A N 1
ATOM 702 C CA . ASP A 1 86 ? -10.802 8.615 0.483 1.00 95.19 86 ASP A CA 1
ATOM 703 C C . ASP A 1 86 ? -10.085 9.529 -0.522 1.00 95.19 86 ASP A C 1
ATOM 705 O O . ASP A 1 86 ? -10.156 9.327 -1.733 1.00 95.19 86 ASP A O 1
ATOM 709 N N . LYS A 1 87 ? -9.318 10.512 -0.031 1.00 95.50 87 LYS A N 1
ATOM 710 C CA . LYS A 1 87 ? -8.541 11.416 -0.896 1.00 95.50 87 LYS A CA 1
ATOM 711 C C . LYS A 1 87 ? -7.460 10.692 -1.692 1.00 95.50 87 LYS A C 1
ATOM 713 O O . LYS A 1 87 ? -7.202 11.073 -2.831 1.00 95.50 87 LYS A O 1
ATOM 718 N N . ILE A 1 88 ? -6.810 9.687 -1.106 1.00 95.69 88 ILE A N 1
ATOM 719 C CA . ILE A 1 88 ? -5.805 8.867 -1.794 1.00 95.69 88 ILE A CA 1
ATOM 720 C C . ILE A 1 88 ? -6.475 8.037 -2.893 1.00 95.69 88 ILE A C 1
ATOM 722 O O . ILE A 1 88 ? -5.930 7.952 -3.992 1.00 95.69 88 ILE A O 1
ATOM 726 N N . ALA A 1 89 ? -7.651 7.466 -2.618 1.00 95.88 89 ALA A N 1
ATOM 727 C CA . ALA A 1 89 ? -8.430 6.711 -3.597 1.00 95.88 89 ALA A CA 1
ATOM 728 C C . ALA A 1 89 ? -8.864 7.575 -4.800 1.00 95.88 89 ALA A C 1
ATOM 730 O O . ALA A 1 89 ? -8.915 7.079 -5.927 1.00 95.88 89 ALA A O 1
ATOM 731 N N . ASP A 1 90 ? -9.123 8.865 -4.573 1.00 95.62 90 ASP A N 1
ATOM 732 C CA . ASP A 1 90 ? -9.516 9.827 -5.609 1.00 95.62 90 ASP A CA 1
ATOM 733 C C . ASP A 1 90 ? -8.311 10.428 -6.370 1.00 95.62 90 ASP A C 1
ATOM 735 O O . ASP A 1 90 ? -8.247 10.405 -7.601 1.00 95.62 90 ASP A O 1
ATOM 739 N N . THR A 1 91 ? -7.303 10.928 -5.645 1.00 92.44 91 THR A N 1
ATOM 740 C CA . THR A 1 91 ? -6.256 11.820 -6.193 1.00 92.44 91 THR A CA 1
ATOM 741 C C . THR A 1 91 ? -4.826 11.269 -6.166 1.00 92.44 91 THR A C 1
ATOM 743 O O . THR A 1 91 ? -3.917 11.957 -6.632 1.00 92.44 91 THR A O 1
ATOM 746 N N . SER A 1 92 ? -4.618 10.032 -5.700 1.00 91.62 92 SER A N 1
ATOM 747 C CA . SER A 1 92 ? -3.313 9.406 -5.398 1.00 91.62 92 SER A CA 1
ATOM 748 C C . SER A 1 92 ? -2.633 9.900 -4.112 1.00 91.62 92 SER A C 1
ATOM 750 O O . SER A 1 92 ? -3.078 10.821 -3.427 1.00 91.62 92 SER A O 1
ATOM 752 N N . PHE A 1 93 ? -1.523 9.248 -3.753 1.00 91.44 93 PHE A N 1
ATOM 753 C CA . PHE A 1 93 ? -0.679 9.644 -2.627 1.00 91.44 93 PHE A CA 1
ATOM 754 C C . PHE A 1 93 ? 0.046 10.969 -2.891 1.00 91.44 93 PHE A C 1
ATOM 756 O O . PHE A 1 93 ? 0.694 11.140 -3.921 1.00 91.44 93 PHE A O 1
ATOM 763 N N . GLN A 1 94 ? 0.023 11.871 -1.910 1.00 86.44 94 GLN A N 1
ATOM 764 C CA . GLN A 1 94 ? 0.737 13.147 -1.970 1.00 86.44 94 GLN A CA 1
ATOM 765 C C . GLN A 1 94 ? 2.043 13.058 -1.172 1.00 86.44 94 GLN A C 1
ATOM 767 O O . GLN A 1 94 ? 2.046 13.170 0.055 1.00 86.44 94 GLN A O 1
ATOM 772 N N . ILE A 1 95 ? 3.164 12.847 -1.870 1.00 79.75 95 ILE A N 1
ATOM 773 C CA . ILE A 1 95 ? 4.494 12.694 -1.250 1.00 79.75 95 ILE A CA 1
ATOM 774 C C . ILE A 1 95 ? 4.908 13.961 -0.492 1.00 79.75 95 ILE A C 1
ATOM 776 O O . ILE A 1 95 ? 5.576 13.860 0.535 1.00 79.75 95 ILE A O 1
ATOM 780 N N . ASP A 1 96 ? 4.464 15.143 -0.919 1.00 76.62 96 ASP A N 1
ATOM 781 C CA . ASP A 1 96 ? 4.786 16.408 -0.245 1.00 76.62 96 ASP A CA 1
ATOM 782 C C . ASP A 1 96 ? 4.244 16.479 1.189 1.00 76.62 96 ASP A C 1
ATOM 784 O O . ASP A 1 96 ? 4.816 17.162 2.041 1.00 76.62 96 ASP A O 1
ATOM 788 N N . LEU A 1 97 ? 3.190 15.710 1.483 1.00 71.06 97 LEU A N 1
ATOM 789 C CA . LEU A 1 97 ? 2.625 15.569 2.824 1.00 71.06 97 LEU A CA 1
ATOM 790 C C . LEU A 1 97 ? 3.332 14.487 3.659 1.00 71.06 97 LEU A C 1
ATOM 792 O O . LEU A 1 97 ? 3.019 14.325 4.842 1.00 71.06 97 LEU A O 1
ATOM 796 N N . SER A 1 98 ? 4.285 13.741 3.088 1.00 67.12 98 SER A N 1
ATOM 797 C CA . SER A 1 98 ? 5.031 12.708 3.813 1.00 67.12 98 SER A CA 1
ATOM 798 C C . SER A 1 98 ? 5.876 13.294 4.948 1.00 67.12 98 SER A C 1
ATOM 800 O O . SER A 1 98 ? 6.504 14.347 4.819 1.00 67.12 98 SER A O 1
ATOM 802 N N . GLY A 1 99 ? 5.888 12.601 6.090 1.00 60.69 99 GLY A N 1
ATOM 803 C CA . GLY A 1 99 ? 6.601 13.035 7.295 1.00 60.69 99 GLY A CA 1
ATOM 804 C C . GLY A 1 99 ? 5.834 14.015 8.193 1.00 60.69 99 GLY A C 1
ATOM 805 O O . GLY A 1 99 ? 6.312 14.324 9.279 1.00 60.69 99 GLY A O 1
ATOM 806 N N . SER A 1 100 ? 4.645 14.479 7.786 1.00 61.12 100 SER A N 1
ATOM 807 C CA . SER A 1 100 ? 3.819 15.399 8.589 1.00 61.12 100 SER A CA 1
ATOM 808 C C . SER A 1 100 ? 3.234 14.756 9.855 1.00 61.12 100 SER A C 1
ATOM 810 O O . SER A 1 100 ? 3.112 15.424 10.877 1.00 61.12 100 SER A O 1
ATOM 812 N N . ASN A 1 101 ? 2.925 13.454 9.806 1.00 60.12 101 ASN A N 1
ATOM 813 C CA . ASN A 1 101 ? 2.234 12.736 10.889 1.00 60.12 101 ASN A CA 1
ATOM 814 C C . ASN A 1 101 ? 3.096 11.678 11.603 1.00 60.12 101 ASN A C 1
ATOM 816 O O . ASN A 1 101 ? 2.773 11.267 12.718 1.00 60.12 101 ASN A O 1
ATOM 820 N N . ALA A 1 102 ? 4.185 11.221 10.979 1.00 62.69 102 ALA A N 1
ATOM 821 C CA . ALA A 1 102 ? 5.054 10.171 11.501 1.00 62.69 102 ALA A CA 1
ATOM 822 C C . ALA A 1 102 ? 6.482 10.301 10.957 1.00 62.69 102 ALA A C 1
ATOM 824 O O . ALA A 1 102 ? 6.680 10.759 9.835 1.00 62.69 102 ALA A O 1
ATOM 825 N N . GLY A 1 103 ? 7.470 9.905 11.767 1.00 62.03 103 GLY A N 1
ATOM 826 C CA . GLY A 1 103 ? 8.889 10.139 11.491 1.00 62.03 103 GLY A CA 1
ATOM 827 C C . GLY A 1 103 ? 9.385 9.558 10.162 1.00 62.03 103 GLY A C 1
ATOM 828 O O . GLY A 1 103 ? 8.999 8.466 9.760 1.00 62.03 103 GLY A O 1
ATOM 829 N N . SER A 1 104 ? 10.309 10.268 9.520 1.00 72.81 104 SER A N 1
ATOM 830 C CA . SER A 1 104 ? 10.907 9.934 8.222 1.00 72.81 104 SER A CA 1
ATOM 831 C C . SER A 1 104 ? 12.154 9.048 8.357 1.00 72.81 104 SER A C 1
ATOM 833 O O . SER A 1 104 ? 13.213 9.387 7.826 1.00 72.81 104 SER A O 1
ATOM 835 N N . LEU A 1 105 ? 12.074 7.955 9.131 1.00 81.38 105 LEU A N 1
ATOM 836 C CA . LEU A 1 105 ? 13.254 7.134 9.469 1.00 81.38 105 LEU A CA 1
ATOM 837 C C . LEU A 1 105 ? 14.004 6.651 8.216 1.00 81.38 105 LEU A C 1
ATOM 839 O O . LEU A 1 105 ? 15.228 6.649 8.199 1.00 81.38 105 LEU A O 1
ATOM 843 N N . TYR A 1 106 ? 13.252 6.306 7.170 1.00 85.69 106 TYR A N 1
ATOM 844 C CA . TYR A 1 106 ? 13.772 5.838 5.881 1.00 85.69 106 TYR A CA 1
ATOM 845 C C . TYR A 1 106 ? 13.673 6.901 4.769 1.00 85.69 106 TYR A C 1
ATOM 847 O O . TYR A 1 106 ? 13.627 6.567 3.591 1.00 85.69 106 TYR A O 1
ATOM 855 N N . GLY A 1 107 ? 13.613 8.187 5.133 1.00 86.81 107 GLY A N 1
ATOM 856 C CA . GLY A 1 107 ? 13.497 9.303 4.189 1.00 86.81 107 GLY A CA 1
ATOM 857 C C . GLY A 1 107 ? 12.069 9.821 3.996 1.00 86.81 107 GLY A C 1
ATOM 858 O O . GLY A 1 107 ? 11.134 9.414 4.676 1.00 86.81 107 GLY A O 1
ATOM 859 N N . ARG A 1 108 ? 11.892 10.795 3.100 1.00 86.81 108 ARG A N 1
ATOM 860 C CA . ARG A 1 108 ? 10.568 11.363 2.791 1.00 86.81 108 ARG A CA 1
ATOM 861 C C . ARG A 1 108 ? 9.898 10.500 1.726 1.00 86.81 108 ARG A C 1
ATOM 863 O O . ARG A 1 108 ? 10.461 10.321 0.651 1.00 86.81 108 ARG A O 1
ATOM 870 N N . GLY A 1 109 ? 8.722 9.961 2.029 1.00 89.38 109 GLY A N 1
ATOM 871 C CA . GLY A 1 109 ? 8.009 9.067 1.124 1.00 89.38 109 GLY A CA 1
ATOM 872 C C . GLY A 1 109 ? 6.708 8.518 1.701 1.00 89.38 109 GLY A C 1
ATOM 873 O O . GLY A 1 109 ? 6.316 8.825 2.828 1.00 89.38 109 GLY A O 1
ATOM 874 N N . VAL A 1 110 ? 6.034 7.694 0.905 1.00 91.31 110 VAL A N 1
ATOM 875 C CA . VAL A 1 110 ? 4.850 6.946 1.339 1.00 91.31 110 VAL A CA 1
ATOM 876 C C . VAL A 1 110 ? 5.303 5.644 1.984 1.00 91.31 110 VAL A C 1
ATOM 878 O O . VAL A 1 110 ? 6.121 4.918 1.423 1.00 91.31 110 VAL A O 1
ATOM 881 N N . TYR A 1 111 ? 4.760 5.349 3.159 1.00 92.06 111 TYR A N 1
ATOM 882 C CA . TYR A 1 111 ? 5.110 4.164 3.928 1.00 92.06 111 TYR A CA 1
ATOM 883 C C . TYR A 1 111 ? 4.030 3.105 3.795 1.00 92.06 111 TYR A C 1
ATOM 885 O O . TYR A 1 111 ? 2.846 3.392 3.957 1.00 92.06 111 TYR A O 1
ATOM 893 N N . PHE A 1 112 ? 4.455 1.874 3.555 1.00 95.62 112 PHE A N 1
ATOM 894 C CA . PHE A 1 112 ? 3.589 0.709 3.496 1.00 95.62 112 PHE A CA 1
ATOM 895 C C . PHE A 1 112 ? 4.135 -0.374 4.423 1.00 95.62 112 PHE A C 1
ATOM 897 O O . PHE A 1 112 ? 5.318 -0.364 4.767 1.00 95.62 112 PHE A O 1
ATOM 904 N N . ALA A 1 113 ? 3.288 -1.324 4.808 1.00 95.75 113 ALA A N 1
ATOM 905 C CA . ALA A 1 113 ? 3.707 -2.479 5.583 1.00 95.75 113 ALA A CA 1
ATOM 906 C C . ALA A 1 113 ? 3.074 -3.767 5.062 1.00 95.75 113 ALA A C 1
ATOM 908 O O . ALA A 1 113 ? 1.915 -3.806 4.661 1.00 95.75 113 ALA A O 1
ATOM 909 N N . GLU A 1 114 ? 3.826 -4.856 5.127 1.00 95.88 114 GLU A N 1
ATOM 910 C CA . GLU A 1 114 ? 3.319 -6.199 4.830 1.00 95.88 114 GLU A CA 1
ATOM 911 C C . GLU A 1 114 ? 2.418 -6.761 5.944 1.00 95.88 114 GLU A C 1
ATOM 913 O O . GLU A 1 114 ? 1.672 -7.712 5.727 1.00 95.88 114 GLU A O 1
ATOM 918 N N . ASN A 1 115 ? 2.471 -6.174 7.144 1.00 93.94 115 ASN A N 1
ATOM 919 C CA . ASN A 1 115 ? 1.686 -6.602 8.294 1.00 93.94 115 ASN A CA 1
ATOM 920 C C . ASN A 1 115 ? 0.645 -5.541 8.663 1.00 93.94 115 ASN A C 1
ATOM 922 O O . ASN A 1 115 ? 0.988 -4.386 8.924 1.00 93.94 115 ASN A O 1
ATOM 926 N N . VAL A 1 116 ? -0.615 -5.966 8.767 1.00 94.69 116 VAL A N 1
ATOM 927 C CA . VAL A 1 116 ? -1.740 -5.107 9.162 1.00 94.69 116 VAL A CA 1
ATOM 928 C C . VAL A 1 116 ? -1.500 -4.427 10.513 1.00 94.69 116 VAL A C 1
ATOM 930 O O . VAL A 1 116 ? -1.783 -3.245 10.663 1.00 94.69 116 VAL A O 1
ATOM 933 N N . SER A 1 117 ? -0.873 -5.118 11.473 1.00 94.38 117 SER A N 1
ATOM 934 C CA . SER A 1 117 ? -0.576 -4.554 12.793 1.00 94.38 117 SER A CA 1
ATOM 935 C C . SER A 1 117 ? 0.468 -3.437 12.748 1.00 94.38 117 SER A C 1
ATOM 937 O O . SER A 1 117 ? 0.520 -2.634 13.672 1.00 94.38 117 SER A O 1
ATOM 939 N N . LYS A 1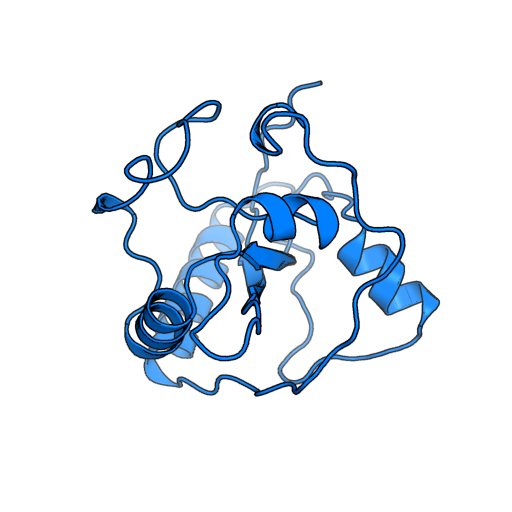 118 ? 1.299 -3.333 11.704 1.00 93.69 118 LYS A N 1
ATOM 940 C CA . LYS A 1 118 ? 2.197 -2.180 11.562 1.00 93.69 118 LYS A CA 1
ATOM 941 C C . LYS A 1 118 ? 1.453 -0.973 10.993 1.00 93.69 118 LYS A C 1
ATOM 943 O O . LYS A 1 118 ? 1.674 0.142 11.453 1.00 93.69 118 LYS A O 1
ATOM 948 N N . SER A 1 119 ? 0.558 -1.194 10.035 1.00 94.75 119 SER A N 1
ATOM 949 C CA . SER A 1 119 ? -0.280 -0.136 9.457 1.00 94.75 119 SER A CA 1
ATOM 950 C C . SER A 1 119 ? -1.340 0.381 10.434 1.00 94.75 119 SER A C 1
ATOM 952 O O . SER A 1 119 ? -1.630 1.573 10.448 1.00 94.75 119 SER A O 1
ATOM 954 N N . ASP A 1 120 ? -1.846 -0.477 11.320 1.00 94.38 120 ASP A N 1
ATOM 955 C CA . ASP A 1 120 ? -2.716 -0.112 12.447 1.00 94.38 120 ASP A CA 1
ATOM 956 C C . ASP A 1 120 ? -2.146 1.013 13.313 1.00 94.38 120 ASP A C 1
ATOM 958 O O . ASP A 1 120 ? -2.879 1.906 13.716 1.00 94.38 120 ASP A O 1
ATOM 962 N N . GLU A 1 121 ? -0.826 1.052 13.509 1.00 92.81 121 GLU A N 1
ATOM 963 C CA . GLU A 1 121 ? -0.168 2.091 14.316 1.00 92.81 121 GLU A CA 1
ATOM 964 C C . GLU A 1 121 ? -0.352 3.514 13.753 1.00 92.81 121 GLU A C 1
ATOM 966 O O . GLU A 1 121 ? -0.117 4.490 14.463 1.00 92.81 121 GLU A O 1
ATOM 971 N N . TYR A 1 122 ? -0.754 3.629 12.484 1.00 91.88 122 TYR A N 1
ATOM 972 C CA . TYR A 1 122 ? -1.008 4.892 11.784 1.00 91.88 122 TYR A CA 1
ATOM 973 C C . TYR A 1 122 ? -2.482 5.100 11.429 1.00 91.88 122 TYR A C 1
ATOM 975 O O . TYR A 1 122 ? -2.838 6.143 10.878 1.00 91.88 122 TYR A O 1
ATOM 983 N N . SER A 1 123 ? -3.336 4.117 11.714 1.00 92.81 123 SER A N 1
ATOM 984 C CA . SER A 1 123 ? -4.765 4.224 11.446 1.00 92.81 123 SER A CA 1
ATOM 985 C C . SER A 1 123 ? -5.423 5.058 12.534 1.00 92.81 123 SER A C 1
ATOM 987 O O . SER A 1 123 ? -5.127 4.899 13.717 1.00 92.81 123 SER A O 1
ATOM 989 N N . VAL A 1 124 ? -6.304 5.967 12.128 1.00 92.44 124 VAL A N 1
ATOM 990 C CA . VAL A 1 124 ? -7.039 6.823 13.063 1.00 92.44 124 VAL A CA 1
ATOM 991 C C . VAL A 1 124 ? -8.517 6.454 12.971 1.00 92.44 124 VAL A C 1
ATOM 993 O O . VAL A 1 124 ? -9.039 6.451 11.856 1.00 92.44 124 VAL A O 1
ATOM 996 N N . PRO A 1 125 ? -9.186 6.115 14.087 1.00 93.69 125 PRO A N 1
ATOM 997 C CA . PRO A 1 125 ? -10.609 5.806 14.062 1.00 93.69 125 PRO A CA 1
ATOM 998 C C . PRO A 1 125 ? -11.442 7.028 13.657 1.00 93.69 125 PRO A C 1
ATOM 1000 O O . PRO A 1 125 ? -11.081 8.167 13.967 1.00 93.69 125 PRO A O 1
ATOM 1003 N N . ASP A 1 126 ? -12.565 6.794 12.980 1.00 93.50 126 ASP A N 1
ATOM 1004 C CA . ASP A 1 126 ? -13.603 7.808 12.783 1.00 93.50 126 ASP A CA 1
ATOM 1005 C C . ASP A 1 126 ? -14.474 8.010 14.041 1.00 93.50 126 ASP A C 1
ATOM 1007 O O . ASP A 1 126 ? -14.207 7.479 15.118 1.00 93.50 126 ASP A O 1
ATOM 1011 N N . GLY A 1 127 ? -15.556 8.788 13.909 1.00 93.44 127 GLY A N 1
ATOM 1012 C CA . GLY A 1 127 ? -16.514 9.020 14.995 1.00 93.44 127 GLY A CA 1
ATOM 1013 C C . GLY A 1 127 ? -17.308 7.782 15.440 1.00 93.44 127 GLY A C 1
ATOM 1014 O O . GLY A 1 127 ? -18.090 7.889 16.381 1.00 93.44 127 GLY A O 1
ATOM 1015 N N . GLN A 1 128 ? -17.141 6.637 14.773 1.00 94.00 128 GLN A N 1
ATOM 1016 C CA . GLN A 1 128 ? -17.754 5.349 15.104 1.00 94.00 128 GLN A CA 1
ATOM 1017 C C . GLN A 1 128 ? -16.717 4.316 15.580 1.00 94.00 128 GLN A C 1
ATOM 1019 O O . GLN A 1 128 ? -17.035 3.129 15.648 1.00 94.00 128 GLN A O 1
ATOM 1024 N N . ASP A 1 129 ? -15.496 4.753 15.910 1.00 93.50 129 ASP A N 1
ATOM 1025 C CA . ASP A 1 129 ? -14.358 3.899 16.269 1.00 93.50 129 ASP A CA 1
ATOM 1026 C C . ASP A 1 129 ? -13.921 2.926 15.152 1.00 93.50 129 ASP A C 1
ATOM 1028 O O . ASP A 1 129 ? -13.309 1.886 15.412 1.00 93.50 129 ASP A O 1
ATOM 1032 N N . ILE A 1 130 ? -14.192 3.259 13.883 1.00 94.75 130 ILE A N 1
ATOM 1033 C CA . ILE A 1 130 ? -13.784 2.445 12.733 1.00 94.75 130 ILE A CA 1
ATOM 1034 C C . ILE A 1 130 ? -12.468 2.976 12.159 1.00 94.75 130 ILE A C 1
ATOM 1036 O O . ILE A 1 130 ? -12.374 4.101 11.668 1.00 94.75 130 ILE A O 1
ATOM 1040 N N . CYS A 1 131 ? -11.436 2.133 12.179 1.00 95.62 131 CYS A N 1
ATOM 1041 C CA . CYS A 1 131 ? -10.165 2.399 11.508 1.00 95.62 131 CYS A CA 1
ATOM 1042 C C . CYS A 1 131 ? -10.233 2.015 10.024 1.00 95.62 131 CYS A C 1
ATOM 1044 O O . CYS A 1 131 ? -10.736 0.948 9.671 1.00 95.62 131 CYS A O 1
ATOM 1046 N N . THR A 1 132 ? -9.648 2.849 9.160 1.00 95.94 132 THR A N 1
ATOM 1047 C CA . THR A 1 132 ? -9.552 2.589 7.714 1.00 95.94 132 THR A CA 1
ATOM 1048 C C . THR A 1 132 ? -8.105 2.336 7.298 1.00 95.94 132 THR A C 1
ATOM 1050 O O . THR A 1 132 ? -7.193 3.066 7.685 1.00 95.94 132 THR A O 1
ATOM 1053 N N . MET A 1 133 ? -7.896 1.313 6.468 1.00 97.00 133 MET A N 1
ATOM 1054 C CA . MET A 1 133 ? -6.608 1.009 5.845 1.00 97.00 133 MET A CA 1
ATOM 1055 C C . MET A 1 133 ? -6.790 0.767 4.353 1.00 97.00 133 MET A C 1
ATOM 1057 O O . MET A 1 133 ? -7.783 0.181 3.928 1.00 97.00 133 MET A O 1
ATOM 1061 N N . LEU A 1 134 ? -5.790 1.156 3.569 1.00 97.50 134 LEU A N 1
ATOM 1062 C CA . LEU A 1 134 ? -5.697 0.806 2.158 1.00 97.50 134 LEU A CA 1
ATOM 1063 C C . LEU A 1 134 ? -4.857 -0.463 2.001 1.00 97.50 134 LEU A C 1
ATOM 1065 O O . LEU A 1 134 ? -3.796 -0.582 2.615 1.00 97.50 134 LEU A O 1
ATOM 1069 N N . LEU A 1 135 ? -5.301 -1.384 1.146 1.00 97.00 135 LEU A N 1
ATOM 1070 C CA . LEU A 1 135 ? -4.464 -2.456 0.610 1.00 97.00 135 LEU A CA 1
ATOM 1071 C C . LEU A 1 135 ? -4.055 -2.065 -0.809 1.00 97.00 135 LEU A C 1
ATOM 1073 O O . LEU A 1 135 ? -4.868 -2.079 -1.729 1.00 97.00 135 LEU A O 1
ATOM 1077 N N . CYS A 1 136 ? -2.797 -1.681 -0.976 1.00 97.19 136 CYS A N 1
ATOM 1078 C CA . CYS A 1 136 ? -2.294 -1.108 -2.214 1.00 97.19 136 CYS A CA 1
ATOM 1079 C C . CYS A 1 136 ? -1.459 -2.116 -2.986 1.00 97.19 136 CYS A C 1
ATOM 1081 O O . CYS A 1 136 ? -0.684 -2.873 -2.406 1.00 97.19 136 CYS A O 1
ATOM 1083 N N . ARG A 1 137 ? -1.575 -2.062 -4.309 1.00 96.44 137 ARG A N 1
ATOM 1084 C CA . ARG A 1 137 ? -0.638 -2.674 -5.245 1.00 96.44 137 ARG A CA 1
ATOM 1085 C C . ARG A 1 137 ? 0.578 -1.753 -5.377 1.00 96.44 137 ARG A C 1
ATOM 1087 O O . ARG A 1 137 ? 0.432 -0.593 -5.752 1.00 96.44 137 ARG A O 1
ATOM 1094 N N . VAL A 1 138 ? 1.759 -2.247 -5.023 1.00 97.00 138 VAL A N 1
ATOM 1095 C CA . VAL A 1 138 ? 2.995 -1.463 -4.908 1.00 97.00 138 VAL A CA 1
ATOM 1096 C C . VAL A 1 138 ? 4.087 -2.107 -5.752 1.00 97.00 138 VAL A C 1
ATOM 1098 O O . VAL A 1 138 ? 4.346 -3.301 -5.630 1.00 97.00 138 VAL A O 1
ATOM 1101 N N . VAL A 1 139 ? 4.737 -1.306 -6.595 1.00 96.81 139 VAL A N 1
ATOM 1102 C CA . VAL A 1 139 ? 5.923 -1.708 -7.362 1.00 96.81 139 VAL A CA 1
ATOM 1103 C C . VAL A 1 139 ? 7.155 -1.370 -6.532 1.00 96.81 139 VAL A C 1
ATOM 1105 O O . VAL A 1 139 ? 7.444 -0.194 -6.325 1.00 96.81 139 VAL A O 1
ATOM 1108 N N . LEU A 1 140 ? 7.864 -2.384 -6.034 1.00 95.25 140 LEU A N 1
ATOM 1109 C CA . LEU A 1 140 ? 9.062 -2.160 -5.217 1.00 95.25 140 LEU A CA 1
ATOM 1110 C C . LEU A 1 140 ? 10.329 -1.955 -6.054 1.00 95.25 140 LEU A C 1
ATOM 1112 O O . LEU A 1 140 ? 11.294 -1.380 -5.553 1.00 95.25 140 LEU A O 1
ATOM 1116 N N . GLY A 1 141 ? 10.348 -2.427 -7.306 1.00 94.88 141 GLY A N 1
ATOM 1117 C CA . GLY A 1 141 ? 11.535 -2.371 -8.157 1.00 94.88 141 GLY A CA 1
ATOM 1118 C C . GLY A 1 141 ? 12.749 -3.010 -7.473 1.00 94.88 141 GLY A C 1
ATOM 1119 O O . GLY A 1 141 ? 12.651 -4.093 -6.888 1.00 94.88 141 GLY A O 1
ATOM 1120 N N . ASN A 1 142 ? 13.897 -2.330 -7.515 1.00 91.50 142 ASN A N 1
ATOM 1121 C CA . ASN A 1 142 ? 15.104 -2.736 -6.793 1.00 91.50 142 ASN A CA 1
ATOM 1122 C C . ASN A 1 142 ? 15.073 -2.215 -5.350 1.00 91.50 142 ASN A C 1
ATOM 1124 O O . ASN A 1 142 ? 15.580 -1.132 -5.057 1.00 91.50 142 ASN A O 1
ATOM 1128 N N . ALA A 1 143 ? 14.483 -2.994 -4.444 1.00 89.00 143 ALA A N 1
ATOM 1129 C CA . ALA A 1 143 ? 14.422 -2.630 -3.034 1.00 89.00 143 ALA A CA 1
ATOM 1130 C C . ALA A 1 143 ? 15.814 -2.676 -2.378 1.00 89.00 143 ALA A C 1
ATOM 1132 O O . ALA A 1 143 ? 16.500 -3.699 -2.418 1.00 89.00 143 ALA A O 1
ATOM 1133 N N . LEU A 1 144 ? 16.206 -1.580 -1.722 1.00 88.00 144 LEU A N 1
ATOM 1134 C CA . LEU A 1 144 ? 17.330 -1.574 -0.789 1.00 88.00 144 LEU A CA 1
ATOM 1135 C C . LEU A 1 144 ? 16.861 -2.176 0.538 1.00 88.00 144 LEU A C 1
ATOM 1137 O O . LEU A 1 144 ? 16.024 -1.593 1.223 1.00 88.00 144 LEU A O 1
ATOM 1141 N N . TYR A 1 145 ? 17.403 -3.336 0.892 1.00 81.75 145 TYR A N 1
ATOM 1142 C CA . TYR A 1 145 ? 17.122 -3.993 2.162 1.00 81.75 145 TYR A CA 1
ATOM 1143 C C . TYR A 1 145 ? 18.212 -3.648 3.181 1.00 81.75 145 TYR A C 1
ATOM 1145 O O . TYR A 1 145 ? 19.398 -3.758 2.873 1.00 81.75 145 TYR A O 1
ATOM 1153 N N . THR A 1 146 ? 17.806 -3.233 4.379 1.00 76.38 146 THR A N 1
ATOM 1154 C CA . THR A 1 146 ? 18.702 -2.939 5.507 1.00 76.38 146 THR A CA 1
ATOM 1155 C C . THR A 1 146 ? 18.234 -3.744 6.714 1.00 76.38 146 THR A C 1
ATOM 1157 O O . THR A 1 146 ? 17.072 -3.598 7.103 1.00 76.38 146 THR A O 1
ATOM 1160 N N . ASP A 1 147 ? 19.103 -4.595 7.256 1.00 60.09 147 ASP A N 1
ATOM 1161 C CA . ASP A 1 147 ? 18.882 -5.425 8.447 1.00 60.09 147 ASP A CA 1
ATOM 1162 C C . ASP A 1 147 ? 19.202 -4.707 9.770 1.00 60.09 147 ASP A C 1
ATOM 1164 O O . ASP A 1 147 ? 20.011 -3.750 9.775 1.00 60.09 147 ASP A O 1
#

Secondary structure (DSSP, 8-state):
-GGGTTPPPPS------------HHHHHHHHHHHHHHHHH-SSPPPPP-HHHHHHHHHT---SSSPP-GGGTEEEEEEEE-HHHHHHHHHH---GGGTTSSS--TT-SS---BSSHHHHHTT--B-TTS-BEEEEEEEE--S-----

pLDDT: mean 90.37, std 8.65, range [60.09, 97.88]

InterPro domains:
  IPR012317 Poly(ADP-ribose) polymerase, catalytic domain [PF00644] (16-144)
  IPR012317 Poly(ADP-ribose) polymerase, catalytic domain [PS51059] (1-147)
  I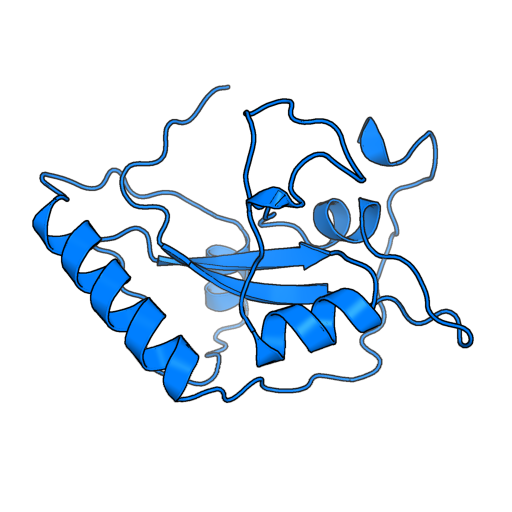PR051712 Mono-ADP-ribosyltransferase and antiviral protein [PTHR45740] (12-142)

Sequence (147 aa):
TRDRRGQMVPDRFFVHSVVEVQNADKWVDYAIRREEVQREMSRALAVRVLTHEALRATNQTLTGPPLEREVNEVYLFHGTHPTHADKIADTSFQIDLSGSNAGSLYGRGVYFAENVSKSDEYSVPDGQDICTMLLCRVVLGNALYTD

Organism: Noctiluca scintillans (NCBI:txid2966)